Protein AF-A0AAW2JYW4-F1 (afdb_monomer)

Secondary structure (DSSP, 8-state):
-----GGGS----EE-TTS-EE--HHHHHHHHHHHHHHHH-S-----PPPHHHHHHS----HHHHHHHHHHHS--

Sequence (75 aa):
MVKRNATRNSILAVTKSDSSVITSALNIVQKFISFYTSLLGTEDHIRPVDEDVFEWGPMLSLELASELCWAVTPA

Foldseek 3Di:
DPPPPVVVPDDQWDQDPVRDIDRDPVVVVVVVCVVCCVVVPPDPPPVPPPVCCVVPNPDDDPVVVVVVVCVVPPD

St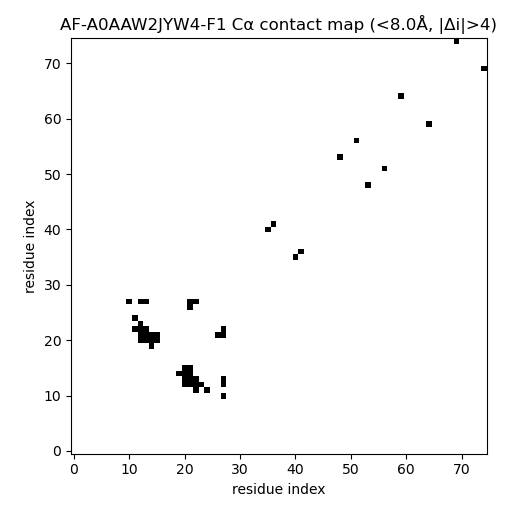ructure (mmCIF, N/CA/C/O backbone):
data_AF-A0AAW2JYW4-F1
#
_entry.id   AF-A0AAW2JYW4-F1
#
loop_
_atom_site.group_PDB
_atom_site.id
_atom_site.type_symbol
_atom_site.label_atom_id
_atom_site.label_alt_id
_atom_site.label_comp_id
_atom_site.label_asym_id
_atom_site.label_entity_id
_atom_site.label_seq_id
_atom_site.pdbx_PDB_ins_code
_atom_site.Cartn_x
_atom_site.Cartn_y
_atom_site.Cartn_z
_atom_site.occupancy
_atom_site.B_iso_or_equiv
_atom_site.auth_seq_id
_atom_site.auth_comp_id
_atom_site.auth_asym_id
_atom_site.auth_atom_id
_atom_site.pdbx_PDB_model_num
ATOM 1 N N . MET A 1 1 ? -15.575 15.701 -15.433 1.00 48.44 1 MET A N 1
ATOM 2 C CA . MET A 1 1 ? -15.073 15.648 -14.037 1.00 48.44 1 MET A CA 1
ATOM 3 C C . MET A 1 1 ? -16.062 14.904 -13.146 1.00 48.44 1 MET A C 1
ATOM 5 O O . MET A 1 1 ? -17.150 15.409 -12.903 1.00 48.44 1 MET A O 1
ATOM 9 N N . VAL A 1 2 ? -15.714 13.705 -12.668 1.00 55.44 2 VAL A N 1
ATOM 10 C CA . VAL A 1 2 ? -16.521 12.984 -11.665 1.00 55.44 2 VAL A CA 1
ATOM 11 C C . VAL A 1 2 ? -16.266 13.618 -10.298 1.00 55.44 2 VAL A C 1
ATOM 13 O O . VAL A 1 2 ? -15.131 13.649 -9.824 1.00 55.44 2 VAL A O 1
ATOM 16 N N . LYS A 1 3 ? -17.315 14.150 -9.664 1.00 56.94 3 LYS A N 1
ATOM 17 C CA . LYS A 1 3 ? -17.239 14.781 -8.341 1.00 56.94 3 LYS A CA 1
ATOM 18 C C . LYS A 1 3 ? -17.014 13.684 -7.290 1.00 56.94 3 LYS A C 1
ATOM 20 O O . LYS A 1 3 ? -17.959 13.031 -6.855 1.00 56.94 3 LYS A O 1
ATOM 25 N N . ARG A 1 4 ? -15.751 13.424 -6.933 1.00 58.56 4 ARG A N 1
ATOM 26 C CA . ARG A 1 4 ? -15.384 12.432 -5.910 1.00 58.56 4 ARG A CA 1
ATOM 27 C C . ARG A 1 4 ? -15.862 12.921 -4.545 1.00 58.56 4 ARG A C 1
ATOM 29 O O . ARG A 1 4 ? -15.277 13.822 -3.955 1.00 58.56 4 ARG A O 1
ATOM 36 N N . ASN A 1 5 ? -16.948 12.335 -4.056 1.00 57.59 5 ASN A N 1
ATOM 37 C CA . ASN A 1 5 ? -17.522 12.656 -2.754 1.00 57.59 5 ASN A CA 1
ATOM 38 C C . ASN A 1 5 ? -16.797 11.827 -1.676 1.00 57.59 5 ASN A C 1
ATOM 40 O O . ASN A 1 5 ? -17.286 10.783 -1.248 1.00 57.59 5 ASN A O 1
ATOM 44 N N . ALA A 1 6 ? -15.580 12.247 -1.307 1.00 59.50 6 ALA A N 1
ATOM 45 C CA . ALA A 1 6 ? -14.678 11.497 -0.420 1.00 59.50 6 ALA A CA 1
ATOM 46 C C . ALA A 1 6 ? -15.311 11.135 0.938 1.00 59.50 6 ALA A C 1
ATOM 48 O O . ALA A 1 6 ? -15.040 10.073 1.489 1.00 59.50 6 ALA A O 1
ATOM 49 N N . THR A 1 7 ? -16.228 11.966 1.433 1.00 57.94 7 THR A N 1
ATOM 50 C CA . THR A 1 7 ? -16.968 11.762 2.687 1.00 57.94 7 THR A CA 1
ATOM 51 C C . THR A 1 7 ? -17.875 10.532 2.686 1.00 57.94 7 THR A C 1
ATOM 53 O O . THR A 1 7 ? -18.227 10.052 3.758 1.00 57.94 7 THR A O 1
ATOM 56 N N . ARG A 1 8 ? -18.264 10.010 1.514 1.00 61.22 8 ARG A N 1
ATOM 57 C CA . ARG A 1 8 ? -19.101 8.802 1.399 1.00 61.22 8 ARG A CA 1
ATOM 58 C C . ARG A 1 8 ? -18.308 7.495 1.353 1.00 61.22 8 ARG A C 1
ATOM 60 O O . ARG A 1 8 ? -18.908 6.443 1.528 1.00 61.22 8 ARG A O 1
ATOM 67 N N . ASN A 1 9 ? -16.995 7.564 1.140 1.00 67.75 9 ASN A N 1
ATOM 68 C CA . ASN A 1 9 ? -16.126 6.395 0.981 1.00 67.75 9 ASN A CA 1
ATOM 69 C C . ASN A 1 9 ? -15.136 6.266 2.150 1.00 67.75 9 ASN A C 1
ATOM 71 O O . ASN A 1 9 ? -13.991 5.864 1.953 1.00 67.75 9 ASN A O 1
ATOM 75 N N . SER A 1 10 ? -15.544 6.661 3.357 1.00 75.38 10 SER A N 1
ATOM 76 C CA . SER A 1 10 ? -14.729 6.517 4.561 1.00 75.38 10 SER A CA 1
ATOM 77 C C . SER A 1 10 ? -15.103 5.248 5.323 1.00 75.38 10 SER A C 1
ATOM 79 O O . SER A 1 10 ? -16.271 4.882 5.448 1.00 75.38 10 SER A O 1
ATOM 81 N N . ILE A 1 11 ? -14.088 4.570 5.852 1.00 83.62 11 ILE A N 1
ATOM 82 C CA . ILE A 1 11 ? -14.272 3.438 6.758 1.00 83.62 11 ILE A CA 1
ATOM 83 C C . ILE A 1 11 ? -14.297 4.003 8.175 1.00 83.62 11 ILE A C 1
ATOM 85 O O . ILE A 1 11 ? -13.281 4.481 8.673 1.00 83.62 11 ILE A O 1
ATOM 89 N N . LEU A 1 12 ? -15.471 3.978 8.805 1.00 87.00 12 LEU A N 1
ATOM 90 C CA . LEU A 1 12 ? -15.679 4.528 10.151 1.00 87.00 12 LEU A CA 1
ATOM 91 C C . LEU A 1 12 ? -15.321 3.536 11.262 1.00 87.00 12 LEU A C 1
ATOM 93 O O . LEU 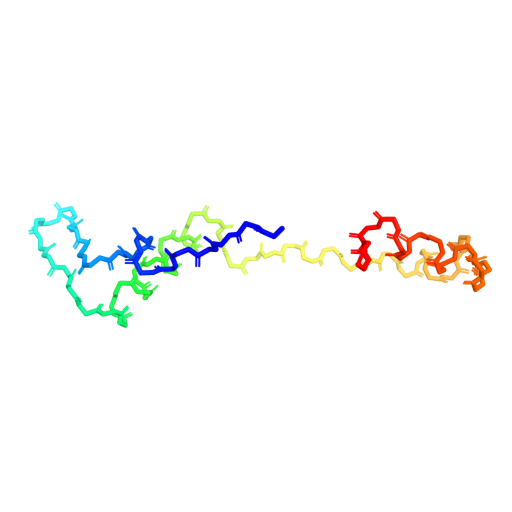A 1 12 ? -14.989 3.944 12.373 1.00 87.00 12 LEU A O 1
ATOM 97 N N . ALA A 1 13 ? -15.408 2.238 10.974 1.00 90.25 13 ALA A N 1
ATOM 98 C CA . ALA A 1 13 ? -15.097 1.190 11.928 1.00 90.25 13 ALA A CA 1
ATOM 99 C C . ALA A 1 13 ? -14.648 -0.094 11.225 1.00 90.25 13 ALA A C 1
ATOM 101 O O . ALA A 1 13 ? -15.076 -0.386 10.107 1.00 90.25 13 ALA A O 1
ATOM 102 N N . VAL A 1 14 ? -13.811 -0.872 11.907 1.00 89.12 14 VAL A N 1
ATOM 103 C CA . VAL A 1 14 ? -13.375 -2.205 11.478 1.00 89.12 14 VAL A CA 1
ATOM 104 C C . VAL A 1 14 ? -13.593 -3.185 12.624 1.00 89.12 14 VAL A C 1
ATOM 106 O O . VAL A 1 14 ? -13.087 -2.967 13.726 1.00 89.12 14 VAL A O 1
ATOM 109 N N . THR A 1 15 ? -14.304 -4.278 12.352 1.00 93.12 15 THR A N 1
ATOM 110 C CA . THR A 1 15 ? -14.471 -5.395 13.289 1.00 93.12 15 THR A CA 1
ATOM 111 C C . THR A 1 15 ? -13.387 -6.435 13.038 1.00 93.12 15 THR A C 1
ATOM 113 O O . THR A 1 15 ? -13.178 -6.868 11.903 1.00 93.12 15 THR A O 1
ATOM 116 N N . LYS A 1 16 ? -12.671 -6.826 14.089 1.00 87.81 16 LYS A N 1
ATOM 117 C CA . LYS A 1 16 ? -11.653 -7.880 14.037 1.00 87.81 16 LYS A CA 1
ATOM 118 C C . LYS A 1 16 ? -12.274 -9.269 14.223 1.00 87.81 16 LYS A C 1
ATOM 120 O O . LYS A 1 16 ? -13.417 -9.409 14.643 1.00 87.81 16 LYS A O 1
ATOM 125 N N . SER A 1 17 ? -11.478 -10.308 13.968 1.00 88.81 17 SER A N 1
ATOM 126 C CA . SER A 1 17 ? -11.855 -11.714 14.176 1.00 88.81 17 SER A CA 1
ATOM 127 C C . SER A 1 17 ? -12.149 -12.070 15.638 1.00 88.81 17 SER A C 1
ATOM 129 O O . SER A 1 17 ? -12.894 -13.006 15.896 1.00 88.81 17 SER A O 1
ATOM 131 N N . ASP A 1 18 ? -11.597 -11.319 16.593 1.00 92.56 18 ASP A N 1
ATOM 132 C CA . ASP A 1 18 ? -11.882 -11.436 18.031 1.00 92.56 18 ASP A CA 1
ATOM 133 C C . ASP A 1 18 ? -13.138 -10.653 18.463 1.00 92.56 18 ASP A C 1
ATOM 135 O O . ASP A 1 18 ? -13.390 -10.484 19.652 1.00 92.56 18 ASP A O 1
ATOM 139 N N . SER A 1 19 ? -13.931 -10.164 17.503 1.00 90.75 19 SER A N 1
ATOM 140 C CA . SER A 1 19 ? -15.104 -9.303 17.709 1.00 90.75 19 SER A CA 1
ATOM 141 C C . SER A 1 19 ? -14.809 -7.922 18.311 1.00 90.75 19 SER A C 1
ATOM 143 O O . SER A 1 19 ? -15.743 -7.168 18.584 1.00 90.75 19 SER A O 1
ATOM 145 N N . SER A 1 20 ? -13.539 -7.533 18.475 1.00 93.44 20 SER A N 1
ATOM 146 C CA . SER A 1 20 ? -13.196 -6.167 18.881 1.00 93.44 20 SER A CA 1
ATOM 147 C C . SER A 1 20 ? -13.398 -5.175 17.732 1.00 93.44 20 SER A C 1
ATOM 149 O O . SER A 1 20 ? -13.193 -5.496 16.557 1.00 93.44 20 SER A O 1
ATOM 151 N N . VAL A 1 21 ? -13.792 -3.944 18.070 1.00 93.62 21 VAL A N 1
ATOM 152 C CA . VAL A 1 21 ? -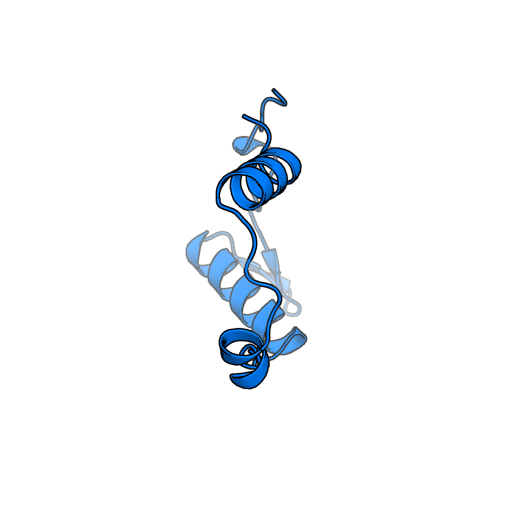14.075 -2.880 17.097 1.00 93.62 21 VAL A CA 1
ATOM 153 C C . VAL A 1 21 ? -13.019 -1.786 17.195 1.00 93.62 21 VAL A C 1
ATOM 155 O O . VAL A 1 21 ? -12.741 -1.262 18.273 1.00 93.62 21 VAL A O 1
ATOM 158 N N . ILE A 1 22 ? -12.438 -1.421 16.054 1.00 93.38 22 ILE A N 1
ATOM 159 C CA . ILE A 1 22 ? -11.556 -0.261 15.919 1.00 93.38 22 ILE A CA 1
ATOM 160 C C . ILE A 1 22 ? -12.337 0.871 15.257 1.00 93.38 22 ILE A C 1
ATOM 162 O O . ILE A 1 22 ? -12.866 0.682 14.168 1.00 93.38 22 ILE A O 1
ATOM 166 N N . THR A 1 23 ? -12.333 2.054 15.869 1.00 93.50 23 THR A N 1
ATOM 167 C CA . THR A 1 23 ? -12.933 3.286 15.316 1.00 93.50 23 THR A CA 1
ATOM 168 C C . THR A 1 23 ? -11.916 4.405 15.073 1.00 93.50 23 THR A C 1
ATOM 170 O O . THR A 1 23 ? -12.197 5.364 14.362 1.00 93.50 23 THR A O 1
ATOM 173 N N . SER A 1 24 ? -10.710 4.300 15.643 1.00 92.50 24 SER A N 1
ATOM 174 C CA . SER A 1 24 ? -9.638 5.277 15.426 1.00 92.50 24 SER A CA 1
ATOM 175 C C . SER A 1 24 ? -9.082 5.169 14.008 1.00 92.50 24 SER A C 1
ATOM 177 O O . SER A 1 24 ? -8.619 4.100 13.606 1.00 92.50 24 SER A O 1
ATOM 179 N N . ALA A 1 25 ? -9.054 6.290 13.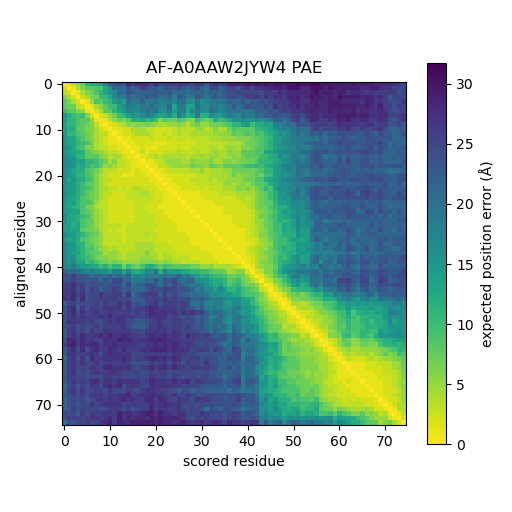283 1.00 89.00 25 ALA A N 1
ATOM 180 C CA . ALA A 1 25 ? -8.540 6.362 11.916 1.00 89.00 25 ALA A CA 1
ATOM 181 C C . ALA A 1 25 ? -7.098 5.839 11.801 1.00 89.00 25 ALA A C 1
ATOM 183 O O . ALA A 1 25 ? -6.799 5.067 10.893 1.00 89.00 25 ALA A O 1
ATOM 184 N N . LEU A 1 26 ? -6.223 6.184 12.752 1.00 92.44 26 LEU A N 1
ATOM 185 C CA . LEU A 1 26 ? -4.832 5.719 12.758 1.00 92.44 26 LEU A CA 1
ATOM 186 C C . LEU A 1 26 ? -4.749 4.190 12.860 1.00 92.44 26 LEU A C 1
ATOM 188 O O . LEU A 1 26 ? -4.020 3.547 12.109 1.00 92.44 26 LEU A O 1
ATOM 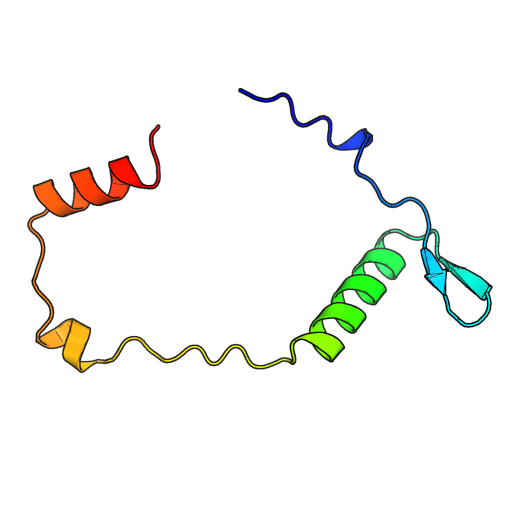192 N N . ASN A 1 27 ? -5.546 3.604 13.752 1.00 91.69 27 ASN A N 1
ATOM 193 C CA . ASN A 1 27 ? -5.563 2.159 13.965 1.00 91.69 27 ASN A CA 1
ATOM 194 C C . ASN A 1 27 ? -6.189 1.418 12.771 1.00 91.69 27 ASN A C 1
ATOM 196 O O . ASN A 1 27 ? -5.758 0.313 12.443 1.00 91.69 27 ASN A O 1
ATOM 200 N N . ILE A 1 28 ? -7.185 2.021 12.110 1.00 92.00 28 ILE A N 1
ATOM 201 C CA . ILE A 1 28 ? -7.766 1.496 10.866 1.00 92.00 28 ILE A CA 1
ATOM 202 C C . ILE A 1 28 ? -6.698 1.472 9.767 1.00 92.00 28 ILE A C 1
ATOM 204 O O . ILE A 1 28 ? -6.500 0.430 9.144 1.00 92.00 28 ILE A O 1
ATOM 208 N N . VAL A 1 29 ? -5.964 2.575 9.575 1.00 91.75 29 VAL A N 1
ATOM 209 C CA . VAL A 1 29 ? -4.877 2.667 8.584 1.00 91.75 29 VAL A CA 1
ATOM 210 C C . VAL A 1 29 ? -3.803 1.616 8.850 1.00 91.75 29 VAL A C 1
ATOM 212 O O . VAL A 1 29 ? -3.445 0.866 7.946 1.00 9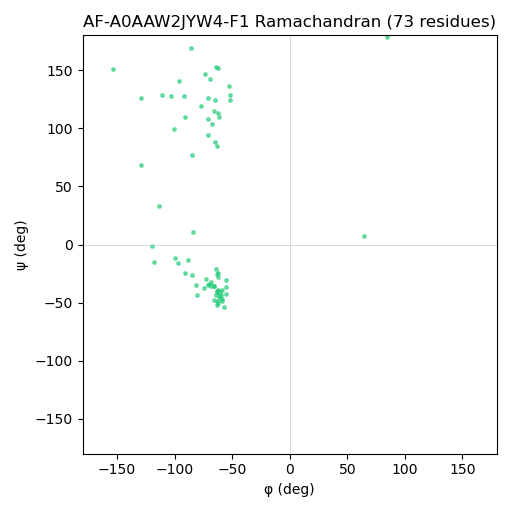1.75 29 VAL A O 1
ATOM 215 N N . GLN A 1 30 ? -3.335 1.497 10.093 1.00 92.00 30 GLN A N 1
ATOM 216 C CA . GLN A 1 30 ? -2.333 0.492 10.452 1.00 92.00 30 GLN A CA 1
ATOM 217 C C . GLN A 1 30 ? -2.827 -0.930 10.186 1.00 92.00 30 GLN A C 1
ATOM 219 O O . GLN A 1 30 ? -2.092 -1.733 9.618 1.00 92.00 30 GLN A O 1
ATOM 224 N N . LYS A 1 31 ? -4.083 -1.243 10.532 1.00 91.06 31 LYS A N 1
ATOM 225 C CA . LYS A 1 31 ? -4.651 -2.572 10.280 1.00 91.06 31 LYS A CA 1
ATOM 226 C C . LYS A 1 31 ? -4.716 -2.890 8.786 1.00 91.06 31 LYS A C 1
ATOM 228 O O . LYS A 1 31 ? -4.432 -4.026 8.411 1.00 91.06 31 LYS A O 1
ATOM 233 N N . PHE A 1 32 ? -5.059 -1.903 7.959 1.00 90.50 32 PHE A N 1
ATOM 234 C CA . PHE A 1 32 ? -5.048 -2.022 6.502 1.00 90.50 32 PHE A CA 1
ATOM 235 C C . PHE A 1 32 ? -3.642 -2.293 5.968 1.00 90.50 32 PHE A C 1
ATOM 237 O O . PHE A 1 32 ? -3.458 -3.261 5.234 1.00 90.50 32 PHE A O 1
ATOM 244 N N . ILE A 1 33 ? -2.655 -1.491 6.379 1.00 90.25 33 ILE A N 1
ATOM 245 C CA . ILE A 1 33 ? -1.255 -1.674 5.974 1.00 90.25 33 ILE A CA 1
ATOM 246 C C . ILE A 1 33 ? -0.788 -3.076 6.366 1.00 90.25 33 ILE A C 1
ATOM 248 O O . ILE A 1 33 ? -0.384 -3.837 5.499 1.00 90.25 33 ILE A O 1
ATOM 252 N N . SER A 1 34 ? -0.932 -3.472 7.634 1.00 91.38 34 SER A N 1
ATOM 253 C CA . SER A 1 34 ? -0.497 -4.795 8.096 1.00 91.38 34 SER A CA 1
ATOM 254 C C . SER A 1 34 ? -1.169 -5.946 7.345 1.00 91.38 34 SER A C 1
ATOM 256 O O . SER A 1 34 ? -0.515 -6.945 7.060 1.00 91.38 34 SER A O 1
ATOM 258 N N . PHE A 1 35 ? -2.462 -5.824 7.026 1.00 89.88 3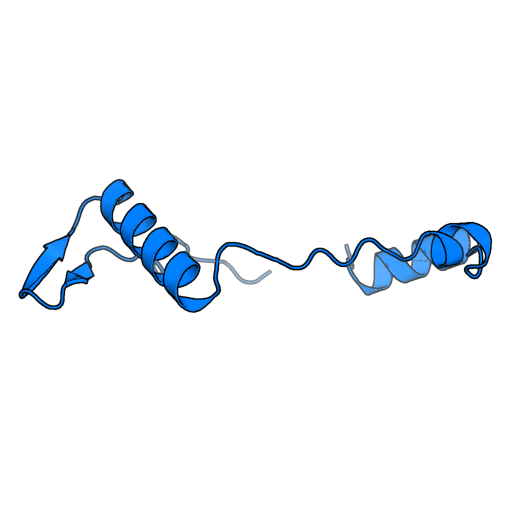5 PHE A N 1
ATOM 259 C CA . PHE A 1 35 ? -3.177 -6.844 6.261 1.00 89.88 35 PHE A CA 1
ATOM 260 C C . PHE A 1 35 ? -2.598 -6.993 4.852 1.00 89.88 35 PHE A C 1
ATOM 262 O O . PHE A 1 35 ? -2.241 -8.100 4.457 1.00 89.88 35 PHE A O 1
ATOM 269 N N . TYR A 1 36 ? -2.459 -5.889 4.116 1.00 89.38 36 TYR A N 1
ATOM 270 C CA . TYR A 1 36 ? -1.955 -5.940 2.745 1.00 89.38 36 TYR A CA 1
ATOM 271 C C . TYR A 1 36 ? -0.467 -6.269 2.678 1.00 89.38 36 TYR A C 1
ATOM 273 O O . TYR A 1 36 ? -0.074 -7.027 1.804 1.00 89.38 36 TYR A O 1
ATOM 281 N N . THR A 1 37 ? 0.346 -5.811 3.629 1.00 89.50 37 THR A N 1
ATOM 282 C CA . THR A 1 37 ? 1.750 -6.228 3.736 1.00 89.50 37 THR A CA 1
ATOM 283 C C . THR A 1 37 ? 1.872 -7.726 4.012 1.00 89.50 37 THR A C 1
ATOM 285 O O . THR A 1 37 ? 2.719 -8.387 3.426 1.00 89.50 37 THR A O 1
ATOM 288 N N . SER A 1 38 ? 1.018 -8.302 4.865 1.00 89.75 38 SER A N 1
ATOM 289 C CA . SER A 1 38 ? 1.021 -9.755 5.091 1.00 89.75 38 SER A CA 1
ATOM 290 C C . SER A 1 38 ? 0.537 -10.544 3.875 1.00 89.75 38 SER A C 1
ATOM 292 O O . SER A 1 38 ? 0.964 -11.681 3.694 1.00 89.75 38 SER A O 1
ATOM 294 N N . LEU A 1 39 ? -0.392 -9.986 3.097 1.00 89.12 39 LEU A N 1
ATOM 295 C CA . LEU A 1 39 ? -0.985 -10.651 1.938 1.00 89.12 39 LEU A CA 1
ATOM 296 C C . LEU A 1 39 ? -0.082 -10.580 0.702 1.00 89.12 39 LEU A C 1
ATOM 298 O O . LEU A 1 39 ? 0.038 -11.561 -0.023 1.00 89.12 39 LEU A O 1
ATOM 302 N N . LEU A 1 40 ? 0.506 -9.411 0.453 1.00 86.75 40 LEU A N 1
ATOM 303 C CA . LEU A 1 40 ? 1.287 -9.104 -0.745 1.00 86.75 40 LEU A CA 1
ATOM 304 C C . LEU A 1 40 ? 2.795 -9.269 -0.518 1.00 86.75 40 LEU A C 1
ATOM 306 O O . LEU A 1 40 ? 3.545 -9.367 -1.481 1.00 86.75 40 LEU A O 1
ATOM 310 N N . GLY A 1 41 ? 3.234 -9.329 0.741 1.00 83.94 41 GLY A N 1
ATOM 311 C CA . GLY A 1 41 ? 4.644 -9.290 1.109 1.00 83.94 41 GLY A CA 1
ATOM 312 C C . GLY A 1 41 ? 5.186 -7.862 1.220 1.00 83.94 41 GLY A C 1
ATOM 313 O O . GLY A 1 41 ? 4.480 -6.870 1.037 1.00 83.94 41 GLY A O 1
ATOM 314 N N . THR A 1 42 ? 6.463 -7.766 1.584 1.00 73.69 42 THR A N 1
ATOM 315 C CA . THR A 1 42 ? 7.226 -6.507 1.680 1.00 73.69 42 THR A CA 1
ATOM 316 C C . THR A 1 42 ? 8.117 -6.256 0.471 1.00 73.69 42 THR A C 1
ATOM 318 O O . THR A 1 42 ? 8.671 -5.168 0.343 1.00 73.69 42 THR A O 1
ATOM 321 N N . GLU A 1 43 ? 8.288 -7.258 -0.388 1.00 66.50 43 GLU A N 1
ATOM 322 C CA . GLU A 1 43 ? 9.123 -7.165 -1.576 1.00 66.50 43 GLU A CA 1
ATOM 323 C C . GLU A 1 43 ? 8.240 -6.942 -2.798 1.00 66.50 43 GLU A C 1
ATOM 325 O O . GLU A 1 43 ? 7.698 -7.882 -3.374 1.00 66.50 43 GLU A O 1
ATOM 330 N N . ASP A 1 44 ? 8.147 -5.688 -3.234 1.00 60.28 44 ASP A N 1
ATOM 331 C CA . ASP A 1 44 ? 8.101 -5.477 -4.672 1.00 60.28 44 ASP A CA 1
ATOM 332 C C . ASP A 1 44 ? 9.467 -5.925 -5.187 1.00 60.28 44 ASP A C 1
ATOM 334 O O . ASP A 1 44 ? 10.496 -5.323 -4.862 1.00 60.28 44 ASP A O 1
ATOM 338 N N . HIS A 1 45 ? 9.502 -6.982 -5.995 1.00 56.62 45 HIS A N 1
ATOM 339 C CA . HIS A 1 45 ? 10.611 -7.145 -6.918 1.00 56.62 45 HIS A CA 1
ATOM 340 C C . HIS A 1 45 ? 10.544 -5.958 -7.879 1.00 56.62 45 HIS A C 1
ATOM 342 O O . HIS A 1 45 ? 9.967 -6.047 -8.963 1.00 56.62 45 HIS A O 1
ATOM 348 N N . ILE A 1 46 ? 11.131 -4.827 -7.479 1.00 60.78 46 ILE A N 1
ATOM 349 C CA . ILE A 1 46 ? 11.551 -3.800 -8.416 1.00 60.78 46 ILE A CA 1
ATOM 350 C C . ILE A 1 46 ? 12.630 -4.500 -9.220 1.00 60.78 46 ILE A C 1
ATOM 352 O O . ILE A 1 46 ? 13.795 -4.524 -8.832 1.00 60.78 46 ILE A O 1
ATOM 356 N N . ARG A 1 47 ? 12.227 -5.176 -10.296 1.00 61.41 47 ARG A N 1
ATOM 357 C CA . ARG A 1 47 ? 13.175 -5.611 -11.303 1.00 61.41 47 ARG A CA 1
ATOM 358 C C . ARG A 1 47 ? 13.759 -4.295 -11.807 1.00 61.41 47 ARG A C 1
ATOM 360 O O . ARG A 1 47 ? 12.988 -3.510 -12.368 1.00 61.41 47 ARG A O 1
ATOM 367 N N . PRO A 1 48 ? 15.033 -3.977 -11.512 1.00 65.44 48 PRO A N 1
ATOM 368 C CA . PRO A 1 48 ? 15.621 -2.781 -12.078 1.00 65.44 48 PRO A CA 1
ATOM 369 C C . PRO A 1 48 ? 15.405 -2.875 -13.585 1.00 65.44 48 PRO A C 1
ATOM 371 O O . PRO A 1 48 ? 15.494 -3.967 -14.159 1.00 65.44 48 PRO A O 1
ATOM 374 N N . VAL A 1 49 ? 15.001 -1.760 -14.194 1.00 68.88 49 VAL A N 1
ATOM 375 C CA . VAL A 1 49 ? 14.984 -1.679 -15.652 1.00 68.88 49 VAL A CA 1
ATOM 376 C C . VAL A 1 49 ? 16.375 -2.110 -16.091 1.00 68.88 49 VAL A C 1
ATOM 378 O O . VAL A 1 49 ? 17.358 -1.601 -15.557 1.00 68.88 49 VAL A O 1
ATOM 381 N N . ASP A 1 50 ? 16.423 -3.124 -16.952 1.00 75.00 50 ASP A N 1
ATOM 382 C CA . ASP A 1 50 ? 17.674 -3.709 -17.411 1.00 75.00 50 ASP A CA 1
ATOM 383 C C . ASP A 1 50 ? 18.574 -2.580 -17.922 1.00 75.00 50 ASP A C 1
ATOM 385 O O . ASP A 1 50 ? 18.125 -1.729 -18.691 1.00 75.00 50 ASP A O 1
ATOM 389 N N . GLU A 1 51 ? 19.809 -2.518 -17.440 1.00 71.19 51 GLU A N 1
ATOM 390 C CA . GLU A 1 51 ? 20.731 -1.436 -17.786 1.00 71.19 51 GLU A CA 1
ATOM 391 C C . GLU A 1 51 ? 21.020 -1.447 -19.296 1.00 71.19 51 GLU A C 1
ATOM 393 O O . GLU A 1 51 ? 21.143 -0.393 -19.922 1.00 71.19 51 GLU A O 1
ATOM 398 N N . ASP A 1 52 ? 20.926 -2.626 -19.922 1.00 72.81 52 ASP A N 1
ATOM 399 C CA . ASP A 1 52 ? 20.996 -2.791 -21.372 1.00 72.81 52 ASP A CA 1
ATOM 400 C C . ASP A 1 52 ? 19.837 -2.092 -22.111 1.00 72.81 52 ASP A C 1
ATOM 402 O O . ASP A 1 52 ? 19.990 -1.696 -23.265 1.00 72.81 52 ASP A O 1
ATOM 406 N N . VAL A 1 53 ? 18.680 -1.885 -21.472 1.00 71.50 53 VAL A N 1
ATOM 407 C CA . VAL A 1 53 ? 17.559 -1.120 -22.054 1.00 71.50 53 VAL A CA 1
ATOM 408 C C . VAL A 1 53 ? 17.861 0.378 -22.076 1.00 71.50 53 VAL A C 1
ATOM 410 O O . VAL A 1 53 ? 17.380 1.068 -22.974 1.00 71.50 53 VAL A O 1
ATOM 413 N N . PHE A 1 54 ? 18.665 0.894 -21.143 1.00 66.56 54 PHE A N 1
ATOM 414 C CA . PHE A 1 54 ? 19.110 2.290 -21.191 1.00 66.56 54 PHE A CA 1
ATOM 415 C C . PHE A 1 54 ? 20.182 2.511 -22.262 1.00 66.56 54 PHE A C 1
ATOM 417 O O . PHE A 1 54 ? 20.144 3.534 -22.943 1.00 66.56 54 PHE A O 1
ATOM 424 N N . GLU A 1 55 ? 21.086 1.548 -22.445 1.00 70.69 55 GLU A N 1
ATOM 425 C CA . GLU A 1 55 ? 22.188 1.652 -23.412 1.00 70.69 55 GLU A CA 1
ATOM 426 C C . GLU A 1 55 ? 21.763 1.322 -24.855 1.00 70.69 55 GLU A C 1
ATOM 428 O O . GLU A 1 55 ? 22.242 1.943 -25.805 1.00 70.69 55 GLU A O 1
ATOM 433 N N . TRP A 1 56 ? 20.838 0.374 -25.044 1.00 74.25 56 TRP A N 1
ATOM 434 C CA . TRP A 1 56 ? 20.448 -0.140 -26.369 1.00 74.25 56 TRP A CA 1
ATOM 435 C C . TRP A 1 56 ? 18.975 0.069 -26.720 1.00 74.25 56 TRP A C 1
ATOM 437 O O . TRP A 1 56 ? 18.531 -0.318 -27.807 1.00 74.25 56 TRP A O 1
ATOM 447 N N . GLY A 1 57 ? 18.197 0.661 -25.815 1.00 72.00 57 GLY A N 1
ATOM 448 C CA . GLY A 1 57 ? 16.797 0.966 -26.063 1.00 72.00 57 GLY A CA 1
ATOM 449 C C . GLY A 1 57 ? 16.618 1.956 -27.220 1.00 72.00 57 GLY A C 1
ATOM 450 O O . GLY A 1 57 ? 17.486 2.791 -27.485 1.00 72.00 57 GLY A O 1
ATOM 451 N N . PRO A 1 58 ? 15.479 1.904 -27.931 1.00 75.56 58 PRO A N 1
ATOM 452 C CA . PRO A 1 58 ? 15.172 2.897 -28.947 1.00 75.56 58 PRO A CA 1
ATOM 453 C C . PRO A 1 58 ? 15.065 4.281 -28.298 1.00 75.56 58 PRO A C 1
ATOM 455 O O . PRO A 1 58 ? 14.149 4.554 -27.520 1.00 75.56 58 PRO A O 1
ATOM 458 N N . MET A 1 59 ? 15.998 5.168 -28.639 1.00 77.38 59 MET A N 1
ATOM 459 C CA . MET A 1 59 ? 15.960 6.557 -28.200 1.00 77.38 59 MET A CA 1
ATOM 460 C C . MET A 1 59 ? 14.829 7.273 -28.941 1.00 77.38 59 MET A C 1
ATOM 462 O O . MET A 1 59 ? 14.898 7.508 -30.149 1.00 77.38 59 MET A O 1
ATOM 466 N N . LEU A 1 60 ? 13.750 7.574 -28.221 1.00 81.00 60 LEU A N 1
ATOM 467 C CA . LEU A 1 60 ? 12.610 8.289 -28.785 1.00 81.00 60 LEU A CA 1
ATOM 468 C C . LEU A 1 60 ? 13.006 9.736 -29.089 1.00 81.00 60 LEU A C 1
ATOM 470 O O . LEU A 1 60 ? 13.724 10.376 -28.318 1.00 81.00 60 LEU A O 1
ATOM 474 N N . SER A 1 61 ? 12.499 10.276 -30.199 1.00 85.56 61 SER A N 1
ATOM 475 C CA . SER A 1 61 ? 12.560 11.718 -30.420 1.00 85.56 61 SER A CA 1
ATOM 476 C C . SER A 1 61 ? 11.732 12.436 -29.352 1.00 85.56 61 SER A C 1
ATOM 478 O O . SER A 1 61 ? 10.758 11.892 -28.825 1.00 85.56 61 SER A O 1
ATOM 480 N N . LEU A 1 62 ? 12.097 13.683 -29.050 1.00 83.50 62 LEU A N 1
ATOM 481 C CA . LEU A 1 62 ? 11.365 14.514 -28.089 1.00 83.50 62 LEU A CA 1
ATOM 482 C C . LEU A 1 62 ? 9.873 14.634 -28.455 1.00 83.50 62 LEU A C 1
ATOM 484 O O . LEU A 1 62 ? 9.008 14.641 -27.585 1.00 83.50 62 LEU A O 1
ATOM 488 N N . GLU A 1 63 ? 9.589 14.698 -29.754 1.00 86.12 63 GLU A N 1
ATOM 489 C CA . GLU A 1 63 ? 8.246 14.820 -30.320 1.00 86.12 63 GLU A CA 1
ATOM 490 C C . GLU A 1 63 ? 7.409 13.563 -30.034 1.00 86.12 63 GLU A C 1
ATOM 492 O O . GLU A 1 63 ? 6.322 13.659 -29.466 1.00 86.12 63 GLU A O 1
ATOM 497 N N . LEU A 1 64 ? 7.974 12.377 -30.284 1.00 84.12 64 LEU A N 1
ATOM 498 C CA . LEU A 1 64 ? 7.314 11.097 -30.022 1.00 84.12 64 LEU A CA 1
ATOM 499 C C . LEU A 1 64 ? 7.152 10.828 -28.517 1.00 84.12 64 LEU A C 1
ATOM 501 O O . LEU A 1 64 ? 6.133 10.294 -28.081 1.00 84.12 64 LEU A O 1
ATOM 505 N N . ALA A 1 65 ? 8.130 11.238 -27.703 1.00 83.38 65 ALA A N 1
ATOM 506 C CA . ALA A 1 65 ? 8.034 11.168 -26.246 1.00 83.38 65 ALA A CA 1
ATOM 507 C C . ALA A 1 65 ? 6.896 12.054 -25.706 1.00 83.38 65 ALA A C 1
ATOM 509 O O . ALA A 1 65 ? 6.155 11.636 -24.815 1.00 83.38 65 ALA A O 1
ATOM 510 N N . SER A 1 66 ? 6.723 13.254 -26.267 1.00 84.75 66 SER A N 1
ATOM 511 C CA . SER A 1 66 ? 5.632 14.169 -25.913 1.00 84.75 66 SER A CA 1
ATOM 512 C C . SER A 1 66 ? 4.258 13.588 -26.268 1.00 84.75 66 SER A C 1
ATOM 514 O O . SER A 1 66 ? 3.345 13.617 -25.440 1.00 84.75 66 SER A O 1
ATOM 516 N N . GLU A 1 67 ? 4.119 12.990 -27.456 1.00 86.81 67 GLU A N 1
ATOM 517 C CA . GLU A 1 67 ? 2.889 12.299 -27.875 1.00 86.81 67 GLU A CA 1
ATOM 518 C C . GLU A 1 67 ? 2.537 11.123 -26.954 1.00 86.81 67 GLU A C 1
ATOM 520 O O . GLU A 1 67 ? 1.391 11.000 -26.509 1.00 86.81 67 GLU A O 1
ATOM 525 N N . LEU A 1 68 ? 3.524 10.286 -26.614 1.00 82.69 68 LEU A N 1
ATOM 526 C CA . LEU A 1 68 ? 3.357 9.177 -25.671 1.00 82.69 68 LEU A CA 1
ATOM 527 C C . LEU A 1 68 ? 2.889 9.672 -24.299 1.00 82.69 68 LEU A C 1
ATOM 529 O O . LEU A 1 68 ? 1.924 9.133 -23.757 1.00 82.69 68 LEU A O 1
ATOM 533 N N . CYS A 1 69 ? 3.520 10.719 -23.761 1.00 83.31 69 CYS A N 1
ATOM 534 C CA . CYS A 1 69 ? 3.133 11.324 -22.484 1.00 83.31 69 CYS A CA 1
ATOM 535 C C . CYS A 1 69 ? 1.694 11.861 -22.505 1.00 83.31 69 CYS A C 1
ATOM 537 O O . CYS A 1 69 ? 0.950 11.662 -21.539 1.00 83.31 69 CYS A O 1
ATOM 539 N N . TRP A 1 70 ? 1.281 12.491 -23.608 1.00 84.31 70 TRP A N 1
ATOM 540 C CA . TRP A 1 70 ? -0.082 12.994 -23.785 1.00 84.31 70 TRP A CA 1
ATOM 541 C C . TRP A 1 70 ? -1.123 11.867 -23.841 1.00 84.31 70 TRP A C 1
ATOM 543 O O . TRP A 1 70 ? -2.223 12.013 -23.310 1.00 84.31 70 TRP A O 1
ATOM 553 N N . ALA A 1 71 ? -0.782 10.722 -24.439 1.00 77.88 71 ALA A N 1
ATOM 554 C CA . ALA 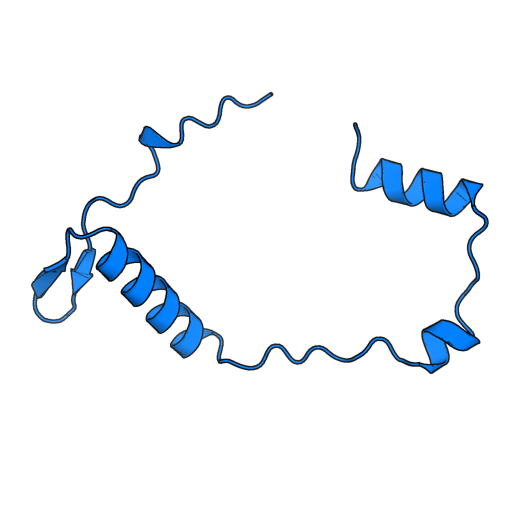A 1 71 ? -1.692 9.583 -24.556 1.00 77.88 71 ALA A CA 1
ATOM 555 C C . ALA A 1 71 ? -2.047 8.945 -23.198 1.00 77.88 71 ALA A C 1
ATOM 557 O O . ALA A 1 71 ? -3.183 8.506 -23.006 1.00 77.88 71 ALA A O 1
ATOM 558 N N . VAL A 1 72 ? -1.100 8.898 -22.252 1.00 75.06 72 VAL A N 1
ATOM 559 C CA . VAL A 1 72 ? -1.331 8.348 -20.899 1.00 75.06 72 VAL A CA 1
ATOM 560 C C . VAL A 1 72 ? -1.794 9.392 -19.886 1.00 75.06 72 VAL A C 1
ATOM 562 O O . VAL A 1 72 ? -2.470 9.038 -18.918 1.00 75.06 72 VAL A O 1
ATOM 565 N N . THR A 1 73 ? -1.482 10.668 -20.116 1.00 71.38 73 THR A N 1
ATOM 566 C CA . THR A 1 73 ? -1.905 11.778 -19.252 1.00 71.38 73 THR A CA 1
ATOM 567 C C . THR A 1 73 ? -2.560 12.881 -20.086 1.00 71.38 73 THR A C 1
ATOM 569 O O . THR A 1 73 ? -1.985 13.960 -20.235 1.00 71.38 73 THR A O 1
ATOM 572 N N . PRO A 1 74 ? -3.751 12.631 -20.661 1.00 62.19 74 PRO A N 1
ATOM 573 C CA . PRO A 1 74 ? -4.457 13.670 -21.394 1.00 62.19 74 PRO A CA 1
ATOM 574 C C . PRO A 1 74 ? -4.844 14.789 -20.417 1.00 62.19 74 PRO A C 1
ATOM 576 O O . PRO A 1 74 ? -5.460 14.523 -19.380 1.00 62.19 74 PRO A O 1
ATOM 579 N N . ALA A 1 75 ? -4.412 16.012 -20.734 1.00 64.69 75 ALA A N 1
ATOM 580 C CA . ALA A 1 75 ? -4.689 17.221 -19.957 1.00 64.69 75 ALA A CA 1
ATOM 581 C C . ALA A 1 75 ? -6.190 17.546 -19.871 1.00 64.69 75 ALA A C 1
ATOM 583 O O . ALA A 1 75 ? -6.927 17.266 -20.847 1.00 64.69 75 ALA A O 1
#

Mean predicted aligned error: 14.99 Å

Nearest PDB structures (foldseek):
  8c8j-assembly1_A  TM=5.162E-01  e=6.298E+00  Homo sapiens
  1n2a-assembly1_A  TM=3.550E-01  e=4.093E+00  Escherichia coli

Organism: Sesamum radiatum (NCBI:txid300843)

Radius of gyration: 21.53 Å; Cα contacts (8 Å, |Δi|>4): 26; chains: 1; bounding box: 41×29×49 Å

Solvent-accessible surface area (backbone atoms only — not comparable to full-atom values): 4976 Å² total; per-residue (Å²): 135,84,84,78,64,63,87,79,74,64,84,68,64,48,75,45,97,86,71,49,75,46,62,52,65,69,59,51,51,49,52,52,51,55,50,50,38,71,72,68,47,88,67,76,82,74,70,70,78,55,68,64,50,74,78,67,43,86,82,70,52,73,67,58,49,50,52,54,51,40,72,78,54,69,129

pLDDT: mean 78.88, std 12.45, range [48.44, 93.62]

=== Feature glossary ===
A reading guide for the features in this record.

Start from the sequence.

  · This is the polypeptide sequence — one letter per residue, N-terminus first. Length ranges from a few dozen residues for small domains to over a thousand for large multi-domain proteins.

Fold it, and you get atomic coordinates and the backbone conformation that goes with them.

  · Structure coordinates are given as an mmCIF _atom_site loop: one row per atom with element, residue name, chain id, sequence number, and x/y/z position in Å. Only the four main-chain atoms per residue are included here; side chains are omitted to keep the record compact.

  · Backbone dihedral angles. Every residue except chain termini has a φ (preceding-C → N → Cα → C) and a ψ (N → Cα → C → next-N). They are reported in degrees following the IUPAC sign convention. Secondary structure is essentially a statement about which (φ, ψ) basin each residue occupies.

  · The SS8 string is DSSP's per-residue secondary-structure call. α-helix (H) means an i→i+4 H-bond ladder; β-strand (E) means the residue participates in a β-sheet; 3₁₀ (G) and π (I) are tighter and wider helices; T/S are turns/bends; '-' is loop.

  · SS3 is a coarse helix/strand/coil call (letters a/b/c) made by the P-SEA algorithm from inter-Cα distances and dihedrals. It is less detailed than DSSP but needs only Cα positions.

Summarize the fold with a handful of shape descriptors and a per-residue structural alphabet.

  · Radius of gyration (Rg) is the root-mean-square distance of Cα atoms from their centroid — a single number for overall size and compactness. A globular domain of N residues has Rg ≈ 2.2·N^0.38 Å; an extended or disordered chain has a much larger Rg. The Cα contact count is the number of residue pairs whose Cα atoms are within 8 Å and are more than four positions apart in sequence — a standard proxy for tertiary packing density. The bounding box is the smallest axis-aligned box enclosing all Cα atoms.

  · The Foldseek 3Di string encodes local tertiary geometry as a 20-letter alphabet — one character per residue — derived from the relative positions of nearby Cα atoms. Unlike the amino-acid sequence, 3Di is a direct function of the 3D structure, so two proteins with the same fold have similar 3Di strings even at low sequence identity.

  · Solvent-accessible surface area (SASA) is the area in Å² traced out by the centre of a 1.4 Å probe sphere (a water molecule) rolled over the protein's van der Waals surface (Shrake–Rupley / Lee–Richards construction). Buried residues have near-zero SASA; fully exposed residues can exceed 200 Å². The total SASA scales roughly with the number of surface residues.

Ask how reliable the model is.

  · pLDDT (predicted Local Distance Difference Test) is AlphaFold's per-residue confidence score, ranging from 0 to 100. Values above 90 indicate high confidence (typically well-packed cores); 70–90 is confident; 50–70 low confidence; below 50 usually means the region is disordered or the prediction is unreliable there. AlphaFold stores pLDDT in the mmCIF B-factor column.

  · B-factor (Debye–Waller factor) reflects atomic displacement in the crystal lattice. It is an experimental observable (units Å²), not a prediction; low values mean the atom is pinned down, high values mean it moves or is heterogeneous across the crystal.

  · Predicted Aligned Error (PAE) is an AlphaFold confidence matrix: entry (i, j) is the expected error in the position of residue j, in ångströms, when the prediction is superimposed on the true structure at residue i. Low PAE within a block of residues means that block is internally rigid and well-predicted; high PAE between two blocks means their relative placement is uncertain even if each block individually is confident.

Place it in context: what it resembles, what it is annotated as, and how it looks.

  · Nearest PDB neighbors are the top structural matches found by Foldseek when searching this structure against the entire Protein Data Bank. Each hit reports a TM-score (0 to 1; >0.5 almost always implies the same fold) and an E-value. These are *structural* homologs — they may share no detectable sequence similarity.

  · Functional annotations link the protein to curated databases. InterPro entries identify conserved domains and families by matching the sequence against member-database signatures (Pfam, PROSIT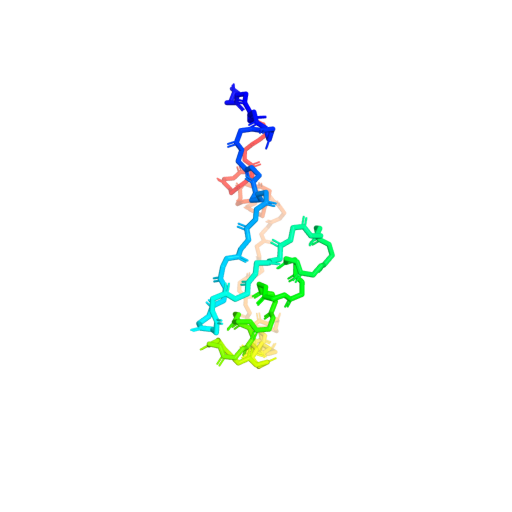E, CDD, …). Gene Ontology (GO) terms describe molecular function, biological process, and cellular component in a controlled vocabulary. CATH places the structure in a hierarchical fold classification (Class/Architecture/Topology/Homologous-superfamily). The organism is the source species.

  · Three diagnostic plots accompany the record. The Cα contact map visualizes the tertiary structure as a 2D adjacency matrix (8 Å cutoff, sequence-local contacts suppressed). The Ramachandran plot shows the distribution of backbone (φ, ψ) torsions, with points in the α and β basins reflecting secondary structure content. The PAE plot shows AlphaFold's inter-residue confidence as a color matrix.

  · Six rendered views show the 3D structure from the faces of a cube — i.e. along ±x, ±y, ±z. Rendering representation is drawn randomly per protein from cartoon (secondary-structure ribbons), sticks (backbone bonds), or molecular surface; coloring is either N→C rainbow (blue at the N-terminus through red at the C-terminus) or one color per chain.